Protein AF-A0A962JMH3-F1 (afdb_monomer_lite)

pLDDT: mean 90.62, std 7.4, range [57.97, 96.06]

Secondary structure (DSSP, 8-state):
--EEEEEEEEE-TTS-EEEEEEEEETT-S-EEEEEEEES-HHHHHHHHHHHHHHHHHTTPPP-

Foldseek 3Di:
DQKAWDWDWDADPVRKIKIKIWMDGHPDPDIDIDIDIHNDPVVNVVVVVVVVVVVVVVVHDDD

Sequence (63 aa):
CYRFYAISLANDLFNAYVVSCEWGRIGAKKFRRKVVVFNSLEEAMTQMKYEESLRVKHHYQPA

Structure (mmCIF, N/CA/C/O backbone):
data_AF-A0A962JMH3-F1
#
_entry.id   AF-A0A962JMH3-F1
#
loop_
_atom_site.group_PDB
_atom_site.id
_atom_site.type_symbol
_atom_site.label_atom_id
_atom_site.label_alt_id
_atom_site.label_comp_id
_atom_site.label_asym_id
_atom_site.label_entity_id
_atom_site.label_seq_id
_atom_site.pdbx_PDB_ins_code
_atom_site.Cartn_x
_atom_site.Cartn_y
_atom_site.Cartn_z
_atom_site.occupancy
_atom_site.B_iso_or_equiv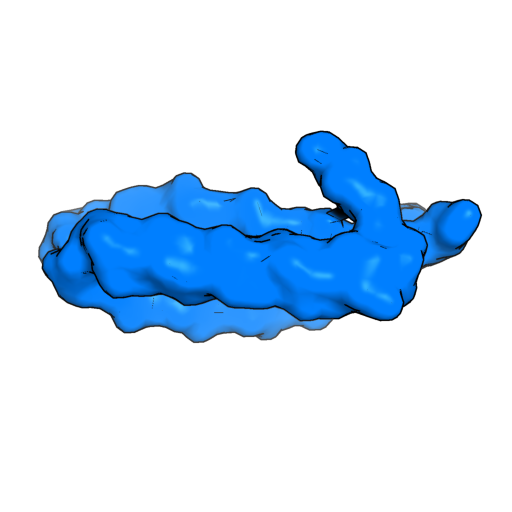
_atom_site.auth_seq_id
_atom_site.auth_comp_id
_atom_site.auth_asym_id
_atom_site.auth_atom_id
_atom_site.pdbx_PDB_model_num
ATOM 1 N N . CYS A 1 1 ? 16.007 5.384 -11.719 1.00 62.34 1 CYS A N 1
ATOM 2 C CA . CYS A 1 1 ? 15.826 4.339 -10.687 1.00 62.34 1 CYS A CA 1
ATOM 3 C C . CYS A 1 1 ? 14.998 3.195 -11.260 1.00 62.34 1 CYS A C 1
ATOM 5 O O . CYS A 1 1 ? 13.926 3.455 -11.773 1.00 62.34 1 CYS A O 1
ATOM 7 N N . TYR A 1 2 ? 15.480 1.949 -11.210 1.00 85.12 2 TYR A N 1
ATOM 8 C CA . TYR A 1 2 ? 14.764 0.773 -11.745 1.00 85.12 2 TYR A CA 1
ATOM 9 C C . TYR A 1 2 ? 13.881 0.075 -10.698 1.00 85.12 2 TYR A C 1
ATOM 11 O O . TYR A 1 2 ? 13.422 -1.040 -10.931 1.00 85.12 2 TYR A O 1
ATOM 19 N N . ARG A 1 3 ? 13.711 0.670 -9.513 1.00 89.50 3 ARG A N 1
ATOM 20 C CA . ARG A 1 3 ? 12.973 0.099 -8.381 1.00 89.50 3 ARG A CA 1
ATOM 21 C C . ARG A 1 3 ? 11.714 0.915 -8.139 1.00 89.50 3 ARG A C 1
ATOM 23 O O . ARG A 1 3 ? 11.763 2.130 -8.295 1.00 89.50 3 ARG A O 1
ATOM 30 N N . PHE A 1 4 ? 10.645 0.250 -7.726 1.00 91.00 4 PHE A N 1
ATOM 31 C CA . PHE A 1 4 ? 9.412 0.898 -7.292 1.00 91.00 4 PHE A CA 1
ATOM 32 C C . PHE A 1 4 ? 9.090 0.499 -5.855 1.00 91.00 4 PHE A C 1
ATOM 34 O O . PHE A 1 4 ? 9.506 -0.571 -5.391 1.00 91.00 4 PHE A O 1
ATOM 41 N N . TYR A 1 5 ? 8.349 1.366 -5.180 1.00 93.50 5 TYR A N 1
ATOM 42 C CA 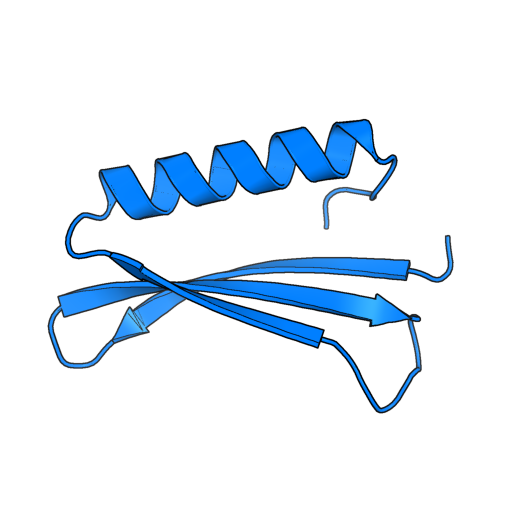. TYR A 1 5 ? 7.682 1.063 -3.927 1.00 93.50 5 TYR A CA 1
ATOM 43 C C . TYR A 1 5 ? 6.286 1.671 -3.997 1.00 93.50 5 TYR A C 1
ATOM 45 O O . TYR A 1 5 ? 6.167 2.854 -4.297 1.00 93.50 5 TYR A O 1
ATOM 53 N N . ALA A 1 6 ? 5.258 0.868 -3.760 1.00 92.75 6 ALA A N 1
ATOM 54 C CA . ALA A 1 6 ? 3.870 1.300 -3.757 1.00 92.75 6 ALA A CA 1
ATOM 55 C C . ALA A 1 6 ? 3.252 0.986 -2.395 1.00 92.75 6 ALA A C 1
ATOM 57 O O . ALA A 1 6 ? 3.489 -0.085 -1.832 1.00 92.75 6 ALA A O 1
ATOM 58 N N . ILE A 1 7 ? 2.485 1.934 -1.866 1.00 94.62 7 ILE A N 1
ATOM 59 C CA . ILE A 1 7 ? 1.728 1.785 -0.625 1.00 94.62 7 ILE A CA 1
ATOM 60 C C . ILE A 1 7 ? 0.268 2.023 -0.982 1.00 94.62 7 ILE A C 1
ATOM 62 O O . ILE A 1 7 ? -0.059 3.030 -1.603 1.00 94.62 7 ILE A O 1
ATOM 66 N N . SER A 1 8 ? -0.605 1.098 -0.604 1.00 94.38 8 SER A N 1
ATOM 67 C CA . SER A 1 8 ? -2.043 1.212 -0.837 1.00 94.38 8 SER A CA 1
ATOM 68 C C . SER A 1 8 ? -2.818 0.897 0.432 1.00 94.38 8 SER A C 1
ATOM 70 O O . SER A 1 8 ? -2.504 -0.080 1.119 1.00 94.38 8 SER A O 1
ATOM 72 N N . LEU A 1 9 ? -3.862 1.679 0.685 1.00 94.25 9 LEU A N 1
ATOM 73 C CA . LEU A 1 9 ? -4.855 1.431 1.722 1.00 94.25 9 LEU A CA 1
ATOM 74 C C . LEU A 1 9 ? -6.125 0.872 1.083 1.00 94.25 9 LEU A C 1
ATOM 76 O O . LEU A 1 9 ? -6.621 1.430 0.106 1.00 94.25 9 LEU A O 1
ATOM 80 N N . ALA A 1 10 ? -6.653 -0.207 1.644 1.00 93.69 10 ALA A N 1
ATOM 81 C CA . ALA A 1 10 ? -7.950 -0.759 1.279 1.00 93.69 10 ALA A CA 1
ATOM 82 C C . ALA A 1 10 ? -8.751 -1.081 2.542 1.00 93.69 10 ALA A C 1
ATOM 84 O O . ALA A 1 10 ? -8.169 -1.313 3.599 1.00 93.69 10 ALA A O 1
ATOM 85 N N . ASN A 1 11 ? -10.073 -1.143 2.417 1.00 91.75 11 ASN A N 1
ATOM 86 C CA . ASN A 1 11 ? -10.932 -1.689 3.463 1.00 91.75 11 ASN A CA 1
ATOM 87 C C . ASN A 1 11 ? -11.277 -3.133 3.102 1.00 91.75 11 ASN A C 1
ATOM 89 O O . ASN A 1 11 ? -11.544 -3.427 1.933 1.00 91.75 11 ASN A O 1
ATOM 93 N N . ASP A 1 12 ? -11.266 -4.026 4.085 1.00 86.25 12 ASP A N 1
ATOM 94 C CA . ASP A 1 12 ? -11.752 -5.390 3.900 1.00 86.25 12 ASP A CA 1
ATOM 95 C C . ASP A 1 12 ? -13.263 -5.513 4.185 1.00 86.25 12 ASP A C 1
ATOM 97 O O . ASP A 1 12 ? -13.948 -4.545 4.521 1.00 86.25 12 ASP A O 1
ATOM 101 N N . LEU A 1 13 ? -13.798 -6.729 4.031 1.00 85.44 13 LEU A N 1
ATOM 102 C CA . LEU A 1 13 ? -15.211 -7.040 4.285 1.00 85.44 13 LEU A CA 1
ATOM 103 C C . 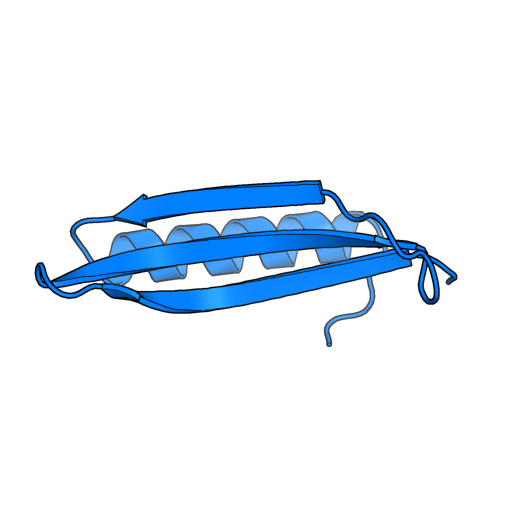LEU A 1 13 ? -15.590 -7.031 5.780 1.00 85.44 13 LEU A C 1
ATOM 105 O O . LEU A 1 13 ? -16.767 -7.167 6.104 1.00 85.44 13 LEU A O 1
ATOM 109 N N . PHE A 1 14 ? -14.619 -6.885 6.682 1.00 87.06 14 PHE A N 1
ATOM 110 C CA . PHE A 1 14 ? -14.777 -6.978 8.133 1.00 87.06 14 PHE A CA 1
ATOM 111 C C . PHE A 1 14 ? -14.536 -5.635 8.841 1.00 87.06 14 PHE A C 1
ATOM 113 O O . PHE A 1 14 ? -14.367 -5.606 10.058 1.00 87.06 14 PHE A O 1
ATOM 120 N N . ASN A 1 15 ? -14.568 -4.521 8.098 1.00 77.44 15 ASN A N 1
ATOM 121 C CA . ASN A 1 15 ? -14.249 -3.172 8.583 1.00 77.44 15 ASN A CA 1
ATOM 122 C C . ASN A 1 15 ? -12.807 -3.015 9.098 1.00 77.44 15 ASN A C 1
ATOM 124 O O . ASN A 1 15 ? -12.535 -2.121 9.898 1.00 77.44 15 ASN A O 1
ATOM 128 N N . ALA A 1 16 ? -11.880 -3.850 8.635 1.00 88.06 16 ALA A N 1
ATOM 129 C CA . ALA A 1 16 ? -10.462 -3.682 8.890 1.00 88.06 16 ALA A CA 1
ATOM 130 C C . ALA A 1 16 ? -9.789 -2.889 7.759 1.00 88.06 16 ALA A C 1
ATOM 132 O O . ALA A 1 16 ? -10.156 -2.958 6.581 1.00 88.06 16 ALA A O 1
ATOM 133 N N . TYR A 1 17 ? -8.764 -2.133 8.135 1.00 93.94 17 TYR A N 1
ATOM 134 C CA . TYR A 1 17 ? -7.947 -1.323 7.245 1.00 93.94 17 TYR A CA 1
ATOM 135 C C . TYR A 1 17 ? -6.695 -2.097 6.855 1.00 93.94 17 TYR A C 1
ATOM 137 O O . TYR 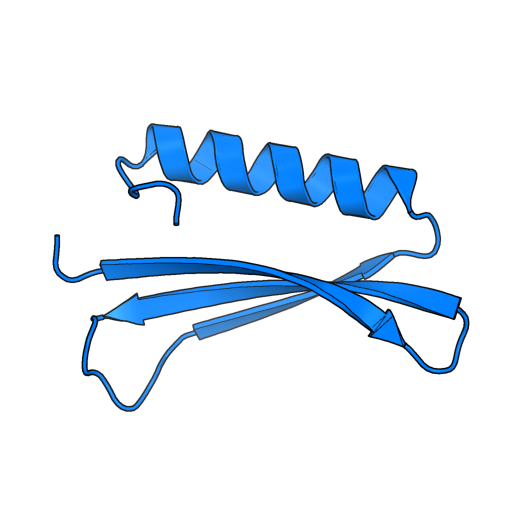A 1 17 ? -5.868 -2.458 7.691 1.00 93.94 17 TYR A O 1
ATOM 145 N N . VAL A 1 18 ? -6.537 -2.351 5.565 1.00 94.81 18 VAL A N 1
ATOM 146 C CA . VAL A 1 18 ? -5.455 -3.155 5.010 1.00 94.81 18 VAL A CA 1
ATOM 147 C C . VAL A 1 18 ? -4.446 -2.240 4.336 1.00 94.81 18 VAL A C 1
ATOM 149 O O . VAL A 1 18 ? -4.720 -1.658 3.287 1.00 94.81 18 VAL A O 1
ATOM 152 N N . VAL A 1 19 ? -3.246 -2.162 4.905 1.00 95.44 19 VAL A N 1
ATOM 153 C CA . VAL A 1 19 ? -2.103 -1.493 4.278 1.00 95.44 19 VAL A CA 1
ATOM 154 C C . VAL A 1 19 ? -1.286 -2.542 3.531 1.00 95.44 19 VAL A C 1
ATOM 156 O O . VAL A 1 19 ? -0.739 -3.472 4.129 1.00 95.44 19 VAL A O 1
ATOM 159 N N . SER A 1 20 ? -1.199 -2.401 2.210 1.00 95.81 20 SER A N 1
ATOM 160 C CA . SER A 1 20 ? -0.327 -3.220 1.365 1.00 95.81 20 SER A CA 1
ATOM 161 C C . SER A 1 20 ? 0.867 -2.398 0.897 1.00 95.81 20 SER A C 1
ATOM 163 O O . SER A 1 20 ? 0.705 -1.334 0.309 1.00 95.81 20 SER A O 1
ATOM 165 N N . CYS A 1 21 ? 2.064 -2.919 1.146 1.00 95.56 21 CYS A N 1
ATOM 166 C CA . CYS A 1 21 ? 3.321 -2.375 0.655 1.00 95.56 21 CYS A CA 1
ATOM 167 C C . CYS A 1 21 ? 3.902 -3.328 -0.386 1.00 95.56 21 CYS A C 1
ATOM 169 O O . CYS A 1 21 ? 4.135 -4.504 -0.091 1.00 95.56 21 CYS A O 1
ATOM 171 N N . GLU A 1 22 ? 4.186 -2.826 -1.580 1.00 94.94 22 GLU A N 1
ATOM 172 C CA . GLU A 1 22 ? 4.711 -3.603 -2.699 1.00 94.94 22 GLU A CA 1
ATOM 173 C C . GLU A 1 22 ? 6.015 -3.001 -3.202 1.00 94.94 22 GLU A C 1
ATOM 175 O O . GLU A 1 22 ? 6.141 -1.786 -3.326 1.00 94.94 22 GLU A O 1
ATOM 180 N N . TRP A 1 23 ? 7.008 -3.840 -3.493 1.00 94.56 23 TRP A N 1
ATOM 181 C CA . TRP A 1 23 ? 8.284 -3.365 -4.017 1.00 94.56 23 TRP A CA 1
ATOM 182 C C . TRP A 1 23 ? 8.967 -4.370 -4.923 1.00 94.56 23 TRP A C 1
ATOM 184 O O . TRP A 1 23 ? 8.921 -5.590 -4.735 1.00 94.56 23 TRP A O 1
ATOM 194 N N . GLY A 1 24 ? 9.668 -3.843 -5.915 1.00 94.12 24 GLY A N 1
ATOM 195 C CA . GLY A 1 24 ? 10.298 -4.662 -6.933 1.00 94.12 24 GLY A CA 1
ATOM 196 C C . GLY A 1 24 ? 11.092 -3.835 -7.923 1.00 94.12 24 GLY A C 1
ATOM 197 O O . GLY A 1 24 ? 11.414 -2.670 -7.680 1.00 94.12 24 GLY A O 1
ATOM 198 N N . ARG A 1 25 ? 11.435 -4.466 -9.047 1.00 92.25 25 ARG A N 1
ATOM 199 C CA . ARG A 1 25 ? 12.048 -3.781 -10.185 1.00 92.25 25 ARG A CA 1
ATOM 200 C C . ARG A 1 25 ? 10.978 -3.463 -11.226 1.00 92.25 25 ARG A C 1
ATOM 202 O O . ARG A 1 25 ? 10.134 -4.311 -11.501 1.00 92.25 25 ARG A O 1
ATOM 209 N N . ILE A 1 26 ? 11.031 -2.269 -11.807 1.00 89.69 26 ILE A N 1
ATOM 210 C CA . ILE A 1 26 ? 10.137 -1.846 -12.891 1.00 89.69 26 ILE A CA 1
ATOM 211 C C . ILE A 1 26 ? 10.307 -2.825 -14.064 1.00 89.69 26 ILE A C 1
ATOM 213 O O . ILE A 1 26 ? 11.433 -3.118 -14.465 1.00 89.69 26 ILE A O 1
ATOM 217 N N . GLY A 1 27 ? 9.197 -3.375 -14.564 1.00 87.75 27 GLY A N 1
ATOM 218 C CA . GLY A 1 27 ? 9.180 -4.369 -15.646 1.00 87.75 27 GLY A CA 1
ATOM 219 C C . GLY A 1 27 ? 9.439 -5.823 -15.221 1.00 87.75 27 GLY A C 1
ATOM 220 O O . GLY A 1 27 ? 9.352 -6.724 -16.054 1.00 87.75 27 GLY A O 1
ATOM 221 N N . ALA A 1 28 ? 9.729 -6.101 -13.944 1.00 90.69 28 ALA A N 1
ATOM 222 C CA . ALA A 1 28 ? 9.861 -7.476 -13.466 1.00 90.69 28 ALA A CA 1
ATOM 223 C C . ALA A 1 28 ? 8.486 -8.122 -13.229 1.00 90.69 28 ALA A C 1
ATOM 225 O O . ALA A 1 28 ? 7.603 -7.523 -12.625 1.00 90.69 28 ALA A O 1
ATOM 226 N N . LYS A 1 29 ? 8.334 -9.397 -13.617 1.00 89.62 29 LYS A N 1
ATOM 227 C CA . LYS A 1 29 ? 7.107 -10.184 -13.365 1.00 89.62 29 LYS A CA 1
ATOM 228 C C . LYS A 1 29 ? 6.870 -10.504 -11.885 1.00 89.62 29 LYS A C 1
ATOM 230 O O . LYS A 1 29 ? 5.757 -10.840 -11.503 1.00 89.62 29 LYS A O 1
ATOM 235 N N . LYS A 1 30 ? 7.927 -10.478 -11.068 1.00 92.50 30 LYS A N 1
ATOM 236 C CA . LYS A 1 30 ? 7.874 -10.794 -9.637 1.00 92.50 30 LYS A CA 1
ATOM 237 C C . LYS A 1 30 ? 8.187 -9.546 -8.826 1.00 92.50 30 LYS A C 1
ATOM 239 O O . LYS A 1 30 ? 9.182 -8.867 -9.085 1.00 92.50 30 LYS A O 1
ATOM 244 N N . PHE A 1 31 ? 7.385 -9.316 -7.800 1.00 94.25 31 PHE A N 1
ATOM 245 C CA . PHE A 1 31 ? 7.594 -8.295 -6.784 1.00 94.25 31 PHE A CA 1
ATOM 246 C C . PHE A 1 31 ? 7.378 -8.905 -5.400 1.00 94.25 31 PHE A C 1
ATOM 248 O O . PHE A 1 31 ? 6.922 -10.042 -5.264 1.00 94.25 31 PHE A O 1
ATOM 255 N N . ARG A 1 32 ? 7.778 -8.171 -4.367 1.00 95.62 32 ARG A N 1
ATOM 256 C CA . ARG A 1 32 ? 7.519 -8.530 -2.977 1.00 95.62 32 ARG A CA 1
ATOM 257 C C . ARG A 1 32 ? 6.345 -7.710 -2.477 1.00 95.62 32 ARG A C 1
ATOM 259 O O . ARG A 1 32 ? 6.223 -6.543 -2.834 1.00 95.62 32 ARG A O 1
ATOM 266 N N . ARG A 1 33 ? 5.518 -8.326 -1.639 1.00 95.69 33 ARG A N 1
ATOM 267 C CA . ARG A 1 33 ? 4.357 -7.700 -1.018 1.00 95.69 33 ARG A CA 1
ATOM 268 C C . ARG A 1 33 ? 4.372 -7.990 0.477 1.00 95.69 33 ARG A C 1
ATOM 270 O O . ARG A 1 33 ? 4.606 -9.127 0.880 1.00 95.69 33 ARG A O 1
ATOM 277 N N . LYS A 1 34 ? 4.117 -6.966 1.284 1.00 96.06 34 LYS A N 1
ATOM 278 C CA . LYS A 1 34 ? 3.832 -7.053 2.719 1.00 96.06 34 LYS A CA 1
ATOM 279 C C . LYS A 1 34 ? 2.429 -6.507 2.932 1.00 96.06 34 LYS A C 1
ATOM 281 O O . LYS A 1 34 ? 2.120 -5.431 2.433 1.00 96.06 34 LYS A O 1
ATOM 286 N N . VAL A 1 35 ? 1.603 -7.243 3.659 1.00 95.06 35 VAL A N 1
ATOM 287 C CA . VAL A 1 35 ? 0.241 -6.831 4.005 1.00 95.06 35 VAL A CA 1
ATOM 288 C C . VAL A 1 35 ? 0.140 -6.779 5.517 1.00 95.06 35 VAL A C 1
ATOM 290 O O . VAL A 1 35 ? 0.599 -7.702 6.190 1.00 95.06 35 VAL A O 1
ATOM 293 N N . VAL A 1 36 ? -0.427 -5.697 6.037 1.00 94.88 36 VAL A N 1
ATOM 294 C CA . VAL A 1 36 ? -0.720 -5.533 7.461 1.00 94.88 36 VAL A CA 1
ATOM 295 C C . VAL A 1 36 ? -2.164 -5.070 7.593 1.00 94.88 36 VAL A C 1
ATOM 297 O O . VAL A 1 36 ? -2.617 -4.227 6.819 1.00 94.88 36 VAL A O 1
ATOM 300 N N . VAL A 1 37 ? -2.879 -5.656 8.548 1.00 94.12 37 VAL A N 1
ATOM 301 C CA . VAL A 1 37 ? -4.286 -5.366 8.825 1.00 94.12 37 VAL A CA 1
ATOM 302 C C . VAL A 1 37 ? -4.372 -4.608 10.143 1.00 94.12 37 VAL A C 1
ATOM 304 O O . VAL A 1 37 ? -3.715 -4.985 11.113 1.00 94.12 37 VAL A O 1
ATOM 307 N N . PHE A 1 38 ? -5.171 -3.550 10.161 1.00 94.19 38 PHE A N 1
ATOM 308 C CA . PHE A 1 38 ? -5.397 -2.675 11.301 1.00 94.19 38 PHE A CA 1
ATOM 309 C C . PHE A 1 38 ? -6.888 -2.582 11.597 1.00 94.19 38 PHE A C 1
ATOM 311 O O . PHE A 1 38 ? -7.711 -2.580 10.684 1.00 94.19 38 PHE A O 1
ATOM 318 N N . ASN A 1 39 ? -7.233 -2.443 12.874 1.00 92.69 39 ASN A N 1
ATOM 319 C CA . ASN A 1 39 ? -8.623 -2.254 13.297 1.00 92.69 39 ASN A CA 1
ATOM 320 C C . ASN A 1 39 ? -9.019 -0.769 13.352 1.00 92.69 39 ASN A C 1
ATOM 322 O O . ASN A 1 39 ? -10.197 -0.451 13.480 1.00 92.69 39 ASN A O 1
ATOM 326 N N . SER A 1 40 ? -8.045 0.142 13.256 1.00 93.38 40 SER A N 1
ATOM 327 C CA . SER A 1 40 ? -8.253 1.589 13.268 1.00 93.38 40 SER A CA 1
ATOM 328 C C . SER A 1 40 ? -7.663 2.240 12.019 1.00 93.38 40 SER A C 1
ATOM 330 O O . SER A 1 40 ? -6.539 1.932 11.610 1.00 93.38 40 SER A O 1
ATOM 332 N N . LEU A 1 41 ? -8.407 3.190 11.442 1.00 92.94 41 LEU A N 1
ATOM 333 C CA . LEU A 1 41 ? -7.935 4.005 10.322 1.00 92.94 41 LEU A CA 1
ATOM 334 C C . LEU A 1 41 ? -6.696 4.811 10.717 1.00 92.94 41 LEU A C 1
ATOM 336 O O . LEU A 1 41 ? -5.769 4.960 9.925 1.00 92.94 41 LEU A O 1
ATOM 340 N N . GLU A 1 42 ? -6.676 5.322 11.947 1.00 94.69 42 GLU A N 1
ATOM 341 C CA . GLU A 1 42 ? -5.584 6.148 12.455 1.00 94.69 42 GLU A CA 1
ATOM 342 C C . GLU A 1 42 ? -4.268 5.363 12.520 1.00 94.69 42 GLU A C 1
ATOM 344 O O . GLU A 1 42 ? -3.224 5.855 12.081 1.00 94.69 42 GLU A O 1
ATOM 349 N N . GLU A 1 43 ? -4.323 4.113 12.988 1.00 94.75 43 GLU A N 1
ATOM 350 C CA . GLU A 1 43 ? -3.165 3.214 13.019 1.00 94.75 43 GLU A CA 1
ATOM 351 C C . GLU A 1 43 ? -2.671 2.901 11.603 1.00 94.75 43 GLU A C 1
ATOM 353 O O . GLU A 1 43 ? -1.473 3.004 11.324 1.00 94.75 43 GLU A O 1
ATOM 358 N N . ALA A 1 44 ? -3.593 2.599 10.682 1.00 95.19 44 ALA A N 1
ATOM 359 C CA . ALA A 1 44 ? -3.263 2.325 9.287 1.00 95.19 44 ALA A CA 1
ATOM 360 C C . ALA A 1 44 ? -2.580 3.526 8.612 1.00 95.19 44 ALA A C 1
ATOM 362 O O . ALA A 1 44 ? -1.530 3.379 7.982 1.00 95.19 44 ALA A O 1
ATOM 363 N N . MET A 1 45 ? -3.126 4.732 8.790 1.00 95.06 45 MET A N 1
ATOM 364 C CA . MET A 1 45 ? -2.549 5.966 8.251 1.00 95.06 45 MET A CA 1
ATOM 365 C C . MET A 1 45 ? -1.192 6.297 8.876 1.00 95.06 45 MET A C 1
ATOM 367 O O . MET A 1 45 ? -0.286 6.760 8.179 1.00 95.06 45 MET A O 1
ATOM 371 N N . THR A 1 46 ? -1.026 6.053 10.177 1.00 95.88 46 THR A N 1
ATOM 372 C CA . THR A 1 46 ? 0.256 6.244 10.869 1.00 95.88 46 THR A CA 1
ATOM 373 C C . THR A 1 46 ? 1.321 5.311 10.298 1.00 95.88 46 THR A C 1
ATOM 375 O O . THR A 1 46 ? 2.424 5.763 9.980 1.00 95.88 46 THR A O 1
ATOM 378 N N . GLN A 1 47 ? 0.979 4.039 10.068 1.00 94.44 47 GLN A N 1
ATOM 379 C CA . GLN A 1 47 ? 1.885 3.093 9.420 1.00 94.44 47 GLN A CA 1
ATOM 380 C C . GLN A 1 47 ? 2.236 3.523 7.990 1.00 94.44 47 GLN A C 1
ATOM 382 O O . GLN A 1 47 ? 3.399 3.421 7.598 1.00 94.44 47 GLN A O 1
ATOM 387 N N . MET A 1 48 ? 1.265 4.011 7.211 1.00 94.44 48 MET A N 1
ATOM 388 C CA . MET A 1 48 ? 1.522 4.498 5.852 1.00 94.44 48 MET A CA 1
ATOM 389 C C . MET A 1 48 ? 2.538 5.639 5.848 1.00 94.44 48 MET A C 1
ATOM 391 O O . MET A 1 48 ? 3.558 5.533 5.172 1.00 94.44 48 MET A O 1
ATOM 395 N N . LYS A 1 49 ? 2.318 6.677 6.663 1.00 94.31 49 LYS A N 1
ATOM 396 C CA . LYS A 1 49 ? 3.241 7.819 6.777 1.00 94.31 49 LYS A CA 1
ATOM 397 C C . LYS A 1 49 ? 4.636 7.386 7.225 1.00 94.31 49 LYS A C 1
ATOM 399 O O . LYS A 1 49 ? 5.643 7.895 6.729 1.00 94.31 49 LYS A O 1
ATOM 404 N N . TYR A 1 50 ? 4.706 6.433 8.155 1.00 94.50 50 TYR A N 1
ATOM 405 C CA . TYR A 1 50 ? 5.975 5.865 8.594 1.00 94.50 50 TYR A CA 1
ATOM 406 C C . TYR A 1 50 ? 6.714 5.190 7.429 1.00 94.50 50 TYR A C 1
ATOM 408 O O . TYR A 1 50 ? 7.875 5.516 7.173 1.00 94.50 50 TYR A O 1
ATOM 416 N N . GLU A 1 51 ? 6.046 4.310 6.678 1.00 94.00 51 GLU A N 1
ATOM 417 C CA . GLU A 1 51 ? 6.644 3.640 5.519 1.00 94.00 51 GLU A CA 1
ATOM 418 C C . GLU A 1 51 ? 7.050 4.650 4.435 1.00 94.00 51 GLU A C 1
ATOM 420 O O . GLU A 1 51 ? 8.174 4.575 3.945 1.00 94.00 51 GLU A O 1
ATOM 425 N N . GLU A 1 52 ? 6.211 5.635 4.106 1.00 92.25 52 GLU A N 1
ATOM 426 C CA . GLU A 1 52 ? 6.537 6.703 3.148 1.00 92.25 52 GLU A CA 1
ATOM 427 C C . GLU A 1 52 ? 7.819 7.443 3.541 1.00 92.25 52 GLU A C 1
ATOM 429 O O . GLU A 1 52 ? 8.761 7.522 2.747 1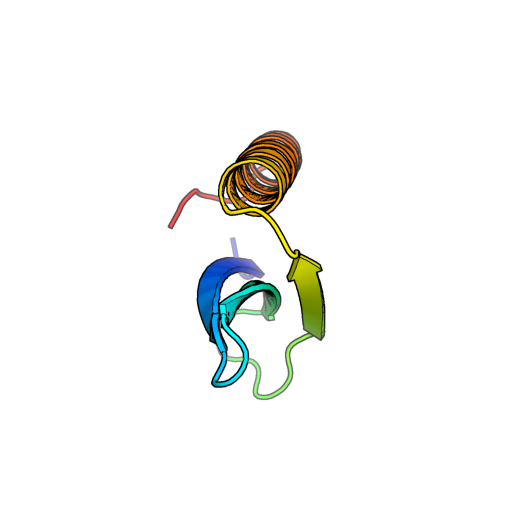.00 92.25 52 GLU A O 1
ATOM 434 N N . SER A 1 53 ? 7.905 7.915 4.789 1.00 92.44 53 SER A N 1
ATOM 435 C CA . SER A 1 53 ? 9.080 8.643 5.282 1.00 92.44 53 SER A CA 1
ATOM 436 C C . SER A 1 53 ? 10.357 7.795 5.219 1.00 92.44 53 SER A C 1
ATOM 438 O O . SER A 1 53 ? 11.424 8.274 4.819 1.00 92.44 53 SER A O 1
ATOM 440 N N . LEU A 1 54 ? 10.241 6.500 5.529 1.00 93.38 54 LEU A N 1
ATOM 441 C CA . LEU A 1 54 ? 11.339 5.547 5.448 1.00 93.38 54 LEU A CA 1
ATOM 442 C C . LEU A 1 54 ? 11.793 5.346 3.995 1.00 93.38 54 LEU A C 1
ATOM 444 O O . LEU A 1 54 ? 12.994 5.296 3.729 1.00 93.38 54 LEU A O 1
ATOM 448 N N . ARG A 1 55 ? 10.871 5.270 3.029 1.00 91.75 55 AR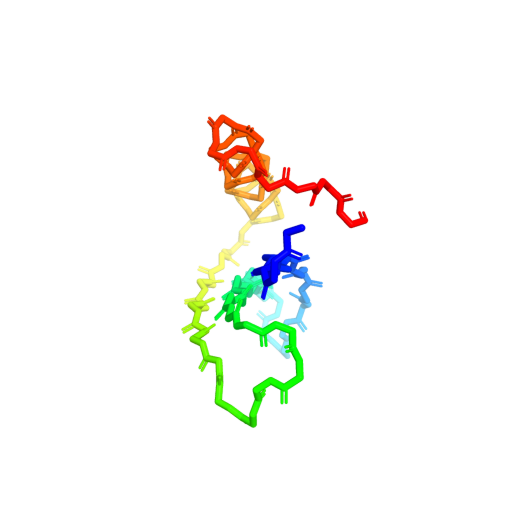G A N 1
ATOM 449 C CA . ARG A 1 55 ? 11.224 5.094 1.609 1.00 91.75 55 ARG A CA 1
ATOM 450 C C . ARG A 1 55 ? 11.800 6.352 0.978 1.00 91.75 55 ARG A C 1
ATOM 452 O O . ARG A 1 55 ? 12.759 6.224 0.213 1.00 91.75 55 ARG A O 1
ATOM 459 N N . VAL A 1 56 ? 11.326 7.535 1.363 1.00 89.31 56 VAL A N 1
ATOM 460 C CA . VAL A 1 56 ? 11.941 8.815 0.976 1.00 89.31 56 VAL A CA 1
ATOM 461 C C . VAL A 1 56 ? 13.395 8.874 1.452 1.00 89.31 56 VAL A C 1
ATOM 463 O O . VAL A 1 56 ? 14.287 9.179 0.659 1.00 89.31 56 VAL A O 1
ATOM 466 N N . LYS A 1 57 ? 13.678 8.464 2.699 1.00 90.50 57 LYS A N 1
ATOM 467 C CA . LYS A 1 57 ? 15.056 8.351 3.219 1.00 90.50 57 LYS A CA 1
ATOM 468 C C . LYS A 1 57 ? 15.926 7.375 2.412 1.00 90.50 57 LYS A C 1
ATOM 470 O O . LYS A 1 57 ? 17.138 7.543 2.343 1.00 90.50 57 LYS A O 1
ATOM 475 N N . HIS A 1 58 ? 15.320 6.371 1.782 1.00 88.56 58 HIS A N 1
ATOM 476 C CA . HIS A 1 58 ? 15.994 5.417 0.896 1.00 88.56 58 HIS A CA 1
ATOM 477 C C . HIS A 1 58 ? 15.989 5.825 -0.588 1.00 88.56 58 HIS A C 1
ATOM 479 O O . HIS A 1 58 ? 16.259 4.981 -1.446 1.00 88.56 58 HIS A O 1
ATOM 485 N N . HIS A 1 59 ? 15.706 7.095 -0.898 1.00 86.75 59 HIS A N 1
ATOM 486 C CA . HIS A 1 59 ? 15.697 7.652 -2.255 1.00 86.75 59 HIS A CA 1
ATOM 487 C C . HIS A 1 59 ? 14.716 6.964 -3.217 1.00 86.75 59 HIS A C 1
ATOM 489 O O . HIS A 1 59 ? 14.920 6.963 -4.435 1.00 86.75 59 HIS A O 1
ATOM 495 N N . TYR A 1 60 ? 13.643 6.370 -2.687 1.00 85.94 60 TYR A N 1
ATOM 496 C CA . TYR A 1 60 ? 12.489 6.065 -3.523 1.00 85.94 60 TYR A CA 1
ATOM 497 C C . TYR A 1 60 ? 11.815 7.373 -3.917 1.00 85.94 60 TYR A C 1
ATOM 499 O O . TYR A 1 60 ? 11.720 8.302 -3.114 1.00 85.94 60 TYR A O 1
ATOM 507 N N . GLN A 1 61 ? 11.359 7.438 -5.164 1.00 77.44 61 GLN A N 1
ATOM 508 C CA . GLN A 1 61 ? 10.509 8.536 -5.588 1.00 77.44 61 GLN A CA 1
ATOM 509 C C . GLN A 1 61 ? 9.102 8.286 -5.040 1.00 77.44 61 GLN A C 1
ATOM 511 O O . GLN A 1 61 ? 8.625 7.152 -5.154 1.00 77.44 61 GLN A O 1
ATOM 516 N N . PRO A 1 62 ? 8.461 9.295 -4.428 1.00 68.06 62 PRO A N 1
ATOM 517 C CA . PRO A 1 62 ? 7.035 9.220 -4.161 1.00 68.06 62 PRO A CA 1
ATOM 518 C C . PRO A 1 62 ? 6.311 9.051 -5.503 1.00 68.06 62 PRO A C 1
ATOM 520 O O . PRO A 1 62 ? 6.667 9.717 -6.480 1.00 68.06 62 PRO A O 1
ATOM 523 N N . ALA A 1 63 ? 5.395 8.086 -5.554 1.00 57.97 63 ALA A N 1
ATOM 524 C CA . ALA A 1 63 ? 4.526 7.855 -6.703 1.00 57.97 63 ALA A CA 1
ATOM 525 C C . ALA A 1 63 ? 3.366 8.855 -6.703 1.00 57.97 63 ALA A C 1
ATOM 527 O O . ALA A 1 63 ? 2.930 9.230 -5.590 1.00 57.97 63 ALA A O 1
#

Radius of gyration: 12.57 Å; chains: 1; bounding box: 31×20×29 Å